Protein AF-F5RP59-F1 (afdb_monomer)

Foldseek 3Di:
DVVLVCQLQQFWWADPVQLWIKHFAPVQNPPPFGWIWIDGPPDIDTDGPVVSVVCCVVVVTDRDQRPPCGGGND

Secondary structure (DSSP, 8-state):
-HHHHHHHTTBPEEETTTTEEEE--GGGTT-SS--EEEEETTEEEEE-HHHHHHHHHHTT-EE--BTTTBTB--

Nearest PDB structures (foldseek):
  2rpr-assembly1_A  TM=4.577E-01  e=1.701E+00  Homo sapiens
  2ntz-assembly1_A  TM=4.090E-01  e=6.224E+00  Punavirus P1
  1zx4-assembly1_B  TM=3.436E-01  e=6.224E+00  Punavirus P1

Mean predicted aligned error: 2.42 Å

pLDDT: mean 95.6, std 5.12, range [58.84, 98.62]

Solvent-accessible surface area (backbone atoms only — not comparable to full-atom values): 4105 Å² total; per-residue (Å²): 111,74,65,57,61,35,27,76,64,7,36,27,28,24,39,86,88,74,42,30,37,39,32,24,51,55,89,34,69,91,49,95,80,44,54,27,39,41,33,53,68,94,44,75,44,82,38,49,65,70,54,51,57,46,48,38,58,79,70,64,38,36,83,38,70,45,95,87,62,38,54,36,51,92

Sequence (74 aa):
MIREAQLLRGIIFGDRTTDEYVYMPASEIGVEHPLYVYEEGSRRRDIELAEALHLIRVRDLRPTTHPLLGRTSC

Structure (mmCIF, N/CA/C/O backbone):
data_AF-F5RP59-F1
#
_entry.id   AF-F5RP59-F1
#
loop_
_atom_site.group_PDB
_atom_site.id
_atom_site.type_symbol
_atom_site.label_atom_id
_atom_site.label_alt_id
_atom_site.label_comp_id
_atom_site.label_asym_id
_atom_site.label_entity_id
_atom_site.label_seq_id
_atom_site.pdbx_PDB_ins_code
_atom_site.Cartn_x
_atom_site.Cartn_y
_atom_site.Cartn_z
_atom_site.occupancy
_atom_site.B_iso_or_equiv
_atom_site.auth_seq_id
_atom_site.auth_comp_id
_atom_site.auth_asym_id
_atom_site.auth_atom_id
_atom_site.pdbx_PDB_model_num
ATOM 1 N N . MET A 1 1 ? 11.523 8.797 -0.442 1.00 58.84 1 MET A N 1
ATOM 2 C CA . MET A 1 1 ? 12.353 7.606 -0.716 1.00 58.84 1 MET A CA 1
ATOM 3 C C . MET A 1 1 ? 11.924 6.365 0.068 1.00 58.84 1 MET A C 1
ATOM 5 O O . MET A 1 1 ? 11.567 5.402 -0.585 1.00 58.84 1 MET A O 1
ATOM 9 N N . ILE A 1 2 ? 11.865 6.339 1.413 1.00 87.44 2 ILE A N 1
ATOM 10 C CA . ILE A 1 2 ? 11.507 5.089 2.139 1.00 87.44 2 ILE A CA 1
ATOM 11 C C . ILE A 1 2 ? 10.095 4.572 1.788 1.00 87.44 2 ILE A C 1
ATOM 13 O O . ILE A 1 2 ? 9.929 3.389 1.514 1.00 87.44 2 ILE A O 1
ATOM 17 N N . ARG A 1 3 ? 9.089 5.457 1.743 1.00 90.25 3 ARG A N 1
ATOM 18 C CA . ARG A 1 3 ? 7.684 5.071 1.496 1.00 90.25 3 ARG A CA 1
ATOM 19 C C . ARG A 1 3 ? 7.431 4.529 0.089 1.00 90.25 3 ARG A C 1
ATOM 21 O O . ARG A 1 3 ? 6.693 3.572 -0.064 1.00 90.25 3 ARG A O 1
ATOM 28 N N . GLU A 1 4 ? 8.074 5.107 -0.917 1.00 93.69 4 GLU A N 1
ATOM 29 C CA . GLU A 1 4 ? 7.996 4.648 -2.308 1.00 93.69 4 GLU A CA 1
ATOM 30 C C . GLU A 1 4 ? 8.547 3.227 -2.458 1.00 93.69 4 GLU A C 1
ATOM 32 O O . GLU A 1 4 ? 7.848 2.344 -2.941 1.00 93.69 4 GLU A O 1
ATOM 37 N N . ALA A 1 5 ? 9.753 2.966 -1.943 1.00 94.88 5 ALA A N 1
ATOM 38 C CA . ALA A 1 5 ? 10.334 1.625 -1.961 1.00 94.88 5 ALA A CA 1
ATOM 39 C C . ALA A 1 5 ? 9.487 0.601 -1.181 1.00 94.88 5 ALA A C 1
ATOM 41 O O . ALA A 1 5 ? 9.475 -0.580 -1.518 1.00 94.88 5 ALA A O 1
ATOM 42 N N . GLN A 1 6 ? 8.782 1.041 -0.134 1.00 95.88 6 GLN A N 1
ATOM 43 C CA . GLN A 1 6 ? 7.831 0.208 0.601 1.00 95.88 6 GLN A CA 1
ATOM 44 C C . GLN A 1 6 ? 6.580 -0.094 -0.231 1.00 95.88 6 GLN A C 1
ATOM 46 O O . GLN A 1 6 ? 6.190 -1.257 -0.307 1.00 95.88 6 GLN A O 1
ATOM 51 N N . LEU A 1 7 ? 5.994 0.909 -0.888 1.00 96.12 7 LEU A N 1
ATOM 52 C CA . LEU A 1 7 ? 4.853 0.718 -1.785 1.00 96.12 7 LEU A CA 1
ATOM 53 C C . LEU A 1 7 ? 5.197 -0.216 -2.954 1.00 96.12 7 LEU A C 1
ATOM 55 O O . LEU A 1 7 ? 4.427 -1.123 -3.241 1.00 96.12 7 LEU A O 1
ATOM 59 N N . LEU A 1 8 ? 6.378 -0.065 -3.564 1.00 94.62 8 LEU A N 1
ATOM 60 C CA . LEU A 1 8 ? 6.869 -0.956 -4.629 1.00 94.62 8 LEU A CA 1
ATOM 61 C C . LEU A 1 8 ? 7.079 -2.406 -4.160 1.00 94.62 8 LEU A C 1
ATOM 63 O O . LEU A 1 8 ? 7.051 -3.329 -4.965 1.00 94.62 8 LEU A O 1
ATOM 67 N N . ARG A 1 9 ? 7.281 -2.621 -2.855 1.00 94.12 9 ARG A N 1
ATOM 68 C CA . ARG A 1 9 ? 7.320 -3.953 -2.222 1.00 94.12 9 ARG A CA 1
ATOM 69 C C . ARG A 1 9 ? 5.937 -4.428 -1.752 1.00 94.12 9 ARG A C 1
ATOM 71 O O . ARG A 1 9 ? 5.858 -5.394 -0.999 1.00 94.12 9 ARG A O 1
ATOM 78 N N . GLY A 1 10 ? 4.876 -3.710 -2.119 1.00 95.44 10 GLY A N 1
ATOM 79 C CA . GLY A 1 10 ? 3.493 -4.015 -1.767 1.00 95.44 10 GLY A CA 1
ATOM 80 C C . GLY A 1 10 ? 3.117 -3.736 -0.315 1.00 95.44 10 GLY A C 1
ATOM 81 O O . GLY A 1 10 ? 2.060 -4.196 0.120 1.00 95.44 10 GLY A O 1
ATOM 82 N N . ILE A 1 11 ? 3.935 -3.005 0.455 1.00 97.56 11 ILE A N 1
ATOM 83 C CA . ILE A 1 11 ? 3.562 -2.601 1.818 1.00 97.56 11 ILE A CA 1
ATOM 84 C C . ILE A 1 11 ? 2.335 -1.698 1.751 1.00 97.56 11 ILE A C 1
ATOM 86 O O . ILE A 1 11 ? 2.336 -0.682 1.055 1.00 97.56 11 ILE A O 1
ATOM 90 N N . ILE A 1 12 ? 1.315 -2.055 2.526 1.00 98.44 12 ILE A N 1
ATOM 91 C CA . ILE A 1 12 ? 0.063 -1.308 2.595 1.00 98.44 12 ILE A CA 1
ATOM 92 C C . ILE A 1 12 ? 0.180 -0.219 3.660 1.00 98.44 12 ILE A C 1
ATOM 94 O O . ILE A 1 12 ? 0.481 -0.503 4.825 1.00 98.44 12 ILE A O 1
ATOM 98 N N . PHE A 1 13 ? -0.090 1.023 3.270 1.00 98.44 13 PHE A N 1
ATOM 99 C CA . PHE A 1 13 ? -0.278 2.139 4.191 1.00 98.44 13 PHE A CA 1
ATOM 100 C C . PHE A 1 13 ? -1.765 2.347 4.426 1.00 98.44 13 PHE A C 1
ATOM 102 O O . PHE A 1 13 ? -2.545 2.244 3.492 1.00 98.44 13 PHE A O 1
ATOM 109 N N . GLY A 1 14 ? -2.176 2.661 5.645 1.00 98.00 14 GLY A N 1
ATOM 110 C CA . GLY A 1 14 ? -3.572 2.975 5.906 1.00 98.00 14 GLY A CA 1
ATOM 111 C C . GLY A 1 14 ? -3.859 3.333 7.352 1.00 98.00 14 GLY A C 1
ATOM 112 O O . GLY A 1 14 ? -2.968 3.291 8.208 1.00 98.00 14 GLY A O 1
ATOM 113 N N . ASP A 1 15 ? -5.122 3.640 7.607 1.00 97.75 15 ASP A N 1
ATOM 114 C CA . ASP A 1 15 ? -5.701 3.817 8.932 1.00 97.75 15 ASP A CA 1
ATOM 115 C C . ASP A 1 15 ? -6.992 2.994 9.016 1.00 97.75 15 ASP A C 1
ATOM 117 O O . ASP A 1 15 ? -7.928 3.160 8.239 1.00 97.75 15 ASP A O 1
ATOM 121 N N . ARG A 1 16 ? -7.034 2.076 9.984 1.00 94.25 16 ARG A N 1
ATOM 122 C CA . ARG A 1 16 ? -8.192 1.196 10.210 1.00 94.25 16 ARG A CA 1
ATOM 123 C C . ARG A 1 16 ? -9.375 1.935 10.836 1.00 94.25 16 ARG A C 1
ATOM 125 O O . ARG A 1 16 ? -10.469 1.389 10.876 1.00 94.25 16 ARG A O 1
ATOM 132 N N . THR A 1 17 ? -9.143 3.126 11.381 1.00 95.38 17 THR A N 1
ATOM 133 C CA . THR A 1 17 ? -10.175 3.970 11.992 1.00 95.38 17 THR A CA 1
ATOM 134 C C . THR A 1 17 ? -10.968 4.709 10.923 1.00 95.38 17 THR A C 1
ATOM 136 O O . THR A 1 17 ? -12.181 4.836 11.054 1.00 95.38 17 THR A O 1
ATOM 139 N N . THR A 1 18 ? -10.291 5.186 9.873 1.00 95.75 18 THR A N 1
ATOM 140 C CA . THR A 1 18 ? -10.918 5.908 8.756 1.00 95.75 18 THR A CA 1
ATOM 141 C C . THR A 1 18 ? -11.248 5.017 7.560 1.00 95.75 18 THR A C 1
ATOM 143 O O . THR A 1 18 ? -11.922 5.480 6.646 1.00 95.75 18 THR A O 1
ATOM 146 N N . ASP A 1 19 ? -10.841 3.743 7.594 1.00 96.81 19 ASP A N 1
ATOM 147 C CA . ASP A 1 19 ? -11.029 2.771 6.507 1.00 96.81 19 ASP A CA 1
ATOM 148 C C . ASP A 1 19 ? -10.378 3.249 5.196 1.00 96.81 19 ASP A C 1
ATOM 150 O O . ASP A 1 19 ? -10.944 3.154 4.106 1.00 96.81 19 ASP A O 1
ATOM 154 N N . GLU A 1 20 ? -9.177 3.823 5.336 1.00 98.19 20 GLU A N 1
ATOM 155 C CA . GLU A 1 20 ? -8.382 4.368 4.239 1.00 98.19 20 GLU A CA 1
ATOM 156 C C . GLU A 1 20 ? -7.110 3.549 4.025 1.00 98.19 20 G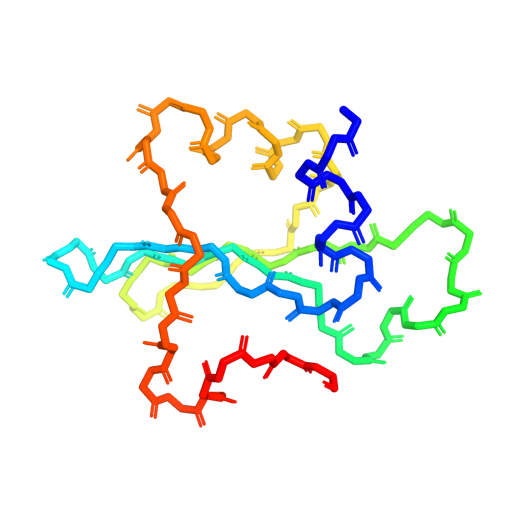LU A C 1
ATOM 158 O O . GLU A 1 20 ? -6.348 3.310 4.970 1.00 98.19 20 GLU A O 1
ATOM 163 N N . TYR A 1 21 ? -6.828 3.184 2.772 1.00 98.50 21 TYR A N 1
ATOM 164 C CA . TYR A 1 21 ? -5.651 2.387 2.416 1.00 98.50 21 TYR A CA 1
ATOM 165 C C . TYR A 1 21 ? -4.995 2.867 1.123 1.00 98.50 21 TYR A C 1
ATOM 167 O O . TYR A 1 21 ? -5.674 3.272 0.190 1.00 98.50 21 TYR A O 1
ATOM 175 N N . VAL A 1 22 ? -3.666 2.784 1.057 1.00 98.50 22 VAL A N 1
ATOM 176 C CA . VAL A 1 22 ? -2.846 3.032 -0.132 1.00 98.50 22 VAL A CA 1
ATOM 177 C C . VAL A 1 22 ? -1.879 1.870 -0.334 1.00 98.50 22 VAL A C 1
ATOM 179 O O . VAL A 1 22 ? -1.131 1.517 0.585 1.00 98.50 22 VAL A O 1
ATOM 182 N N . TYR A 1 23 ? -1.867 1.285 -1.531 1.00 98.19 23 TYR A N 1
ATOM 183 C CA . TYR A 1 23 ? -0.988 0.161 -1.867 1.00 98.19 23 TYR A CA 1
ATOM 184 C C . TYR A 1 23 ? -0.778 -0.001 -3.378 1.00 98.19 23 TYR A C 1
ATOM 186 O O . TYR A 1 23 ? -1.529 0.548 -4.176 1.00 98.19 23 TYR A O 1
ATOM 194 N N . MET A 1 24 ? 0.248 -0.757 -3.778 1.00 97.94 24 MET A N 1
ATOM 195 C CA . MET A 1 24 ? 0.483 -1.132 -5.178 1.00 97.94 24 MET A CA 1
ATOM 196 C C . MET A 1 24 ? -0.152 -2.502 -5.450 1.00 97.94 24 MET A C 1
ATOM 198 O O . MET A 1 24 ? 0.214 -3.462 -4.774 1.00 97.94 24 MET A O 1
ATOM 202 N N . PRO A 1 25 ? -1.089 -2.647 -6.396 1.00 96.75 25 PRO A N 1
ATOM 203 C CA . PRO A 1 25 ? -1.655 -3.955 -6.697 1.00 96.75 25 PRO A CA 1
ATOM 204 C C . PRO A 1 25 ? -0.618 -4.874 -7.365 1.00 96.75 25 PRO A C 1
ATOM 206 O O . PRO A 1 25 ? 0.243 -4.422 -8.116 1.00 96.75 25 PRO A O 1
ATOM 209 N N . ALA A 1 26 ? -0.723 -6.187 -7.133 1.00 95.00 26 ALA A N 1
ATOM 210 C CA . ALA A 1 26 ? 0.214 -7.175 -7.682 1.00 95.00 26 ALA A CA 1
ATOM 211 C C . ALA A 1 26 ? 0.288 -7.192 -9.225 1.00 95.00 26 ALA A C 1
ATOM 213 O O . ALA A 1 26 ? 1.288 -7.639 -9.783 1.00 95.00 26 ALA A O 1
ATOM 214 N N . SER A 1 27 ? -0.739 -6.685 -9.918 1.00 95.38 27 SER A N 1
ATOM 215 C CA . SER A 1 27 ? -0.746 -6.523 -11.379 1.00 95.38 27 SER A CA 1
ATOM 216 C C . SER A 1 27 ? 0.290 -5.519 -11.895 1.00 95.38 27 SER A C 1
ATOM 218 O O . SER A 1 27 ? 0.621 -5.558 -13.074 1.00 95.38 27 SER A O 1
ATOM 220 N N . GLU A 1 28 ? 0.814 -4.652 -11.028 1.00 97.12 28 GLU A N 1
ATOM 221 C CA . GLU A 1 28 ? 1.743 -3.572 -11.385 1.00 97.12 28 GLU A CA 1
ATOM 222 C C . GLU A 1 28 ? 3.217 -3.956 -11.156 1.00 97.12 28 GLU A C 1
ATOM 224 O O . GLU A 1 28 ? 4.129 -3.157 -11.372 1.00 97.12 28 GLU A O 1
ATOM 229 N N . ILE A 1 29 ? 3.490 -5.192 -10.723 1.00 94.19 29 ILE A N 1
ATOM 230 C CA . ILE A 1 29 ? 4.859 -5.675 -10.515 1.00 94.19 29 ILE A CA 1
ATOM 231 C C . ILE A 1 29 ? 5.608 -5.708 -11.852 1.00 94.19 29 ILE A C 1
ATOM 233 O O . ILE A 1 29 ? 5.214 -6.401 -12.787 1.00 94.19 29 ILE A O 1
ATOM 237 N N . GLY A 1 30 ? 6.740 -5.004 -11.913 1.00 92.88 30 GLY A N 1
ATOM 238 C CA . GLY A 1 30 ? 7.595 -4.944 -13.103 1.00 92.88 30 GLY A CA 1
ATOM 239 C C . GLY A 1 30 ? 7.147 -3.929 -14.158 1.00 92.88 30 GLY A C 1
ATOM 240 O O . GLY A 1 30 ? 7.797 -3.827 -15.197 1.00 92.88 30 GLY A O 1
ATOM 241 N N . VAL A 1 31 ? 6.081 -3.168 -13.896 1.00 95.44 31 VAL A N 1
ATOM 242 C CA . VAL A 1 31 ? 5.660 -2.041 -14.737 1.00 95.44 31 VAL A CA 1
ATOM 243 C C . VAL A 1 31 ? 6.598 -0.851 -14.504 1.00 95.44 31 VAL A C 1
ATOM 245 O O . VAL A 1 31 ? 6.993 -0.574 -13.373 1.00 95.44 31 VAL A O 1
ATOM 248 N N . GLU A 1 32 ? 6.976 -0.146 -15.575 1.00 93.81 32 GLU A N 1
ATOM 249 C CA . GLU A 1 32 ? 7.903 1.000 -15.520 1.00 93.81 32 GLU A CA 1
ATOM 250 C C . GLU A 1 32 ? 7.335 2.177 -14.706 1.00 93.81 32 GLU A C 1
ATOM 252 O O . GLU A 1 32 ? 8.044 2.814 -13.924 1.00 93.81 32 GLU A O 1
ATOM 257 N N . HIS A 1 33 ? 6.036 2.429 -14.857 1.00 93.88 33 HIS A N 1
ATOM 258 C CA . HIS A 1 33 ? 5.291 3.465 -14.147 1.00 93.88 33 HIS A CA 1
ATOM 259 C C . HIS A 1 33 ? 4.044 2.844 -13.507 1.00 93.88 33 HIS A C 1
ATOM 261 O O . HIS A 1 33 ? 2.962 2.928 -14.089 1.00 93.88 33 HIS A O 1
ATOM 267 N N . PRO A 1 34 ? 4.196 2.165 -12.355 1.00 96.62 34 PRO A N 1
ATOM 268 C CA . PRO A 1 34 ? 3.098 1.440 -11.740 1.00 96.62 34 PRO A CA 1
ATOM 269 C C . PRO A 1 34 ? 2.033 2.399 -11.211 1.00 96.62 34 PRO A C 1
ATOM 271 O O . PRO A 1 34 ? 2.343 3.475 -10.680 1.00 96.62 34 PRO A O 1
ATOM 274 N N . LEU A 1 35 ? 0.779 1.971 -11.298 1.00 98.00 35 LEU A N 1
ATOM 275 C CA . LEU A 1 35 ? -0.321 2.614 -10.59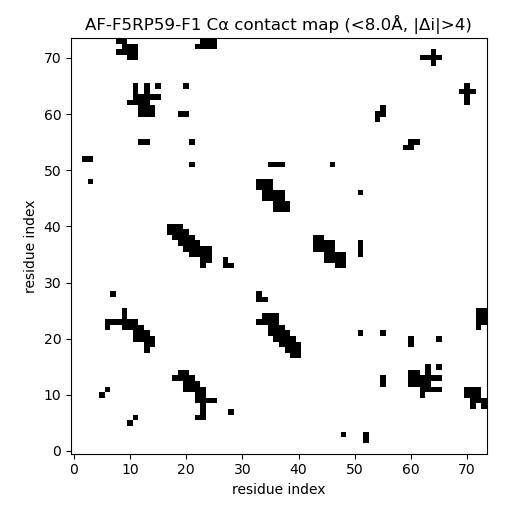2 1.00 98.00 35 LEU A CA 1
ATOM 276 C C . LEU A 1 35 ? -0.444 2.080 -9.162 1.00 98.00 35 LEU A C 1
ATOM 278 O O . LEU A 1 35 ? -0.022 0.976 -8.816 1.00 98.00 35 LEU A O 1
ATOM 282 N N . TYR A 1 36 ? -1.037 2.898 -8.308 1.00 98.25 36 TYR A N 1
ATOM 283 C CA . TYR A 1 36 ? -1.362 2.561 -6.932 1.00 98.25 36 TYR A CA 1
ATOM 284 C C . TYR A 1 36 ? -2.858 2.668 -6.745 1.00 98.25 36 TYR A C 1
ATOM 286 O O . TYR A 1 36 ? -3.576 3.268 -7.536 1.00 98.25 36 TYR A O 1
ATOM 294 N N . VAL A 1 37 ? -3.326 2.096 -5.658 1.00 98.44 37 VAL A N 1
ATOM 295 C CA . VAL A 1 37 ? -4.725 2.090 -5.290 1.00 98.44 37 VAL A CA 1
ATOM 296 C C . VAL A 1 37 ? -4.875 2.924 -4.040 1.00 98.44 37 VAL A C 1
ATOM 298 O O . VAL A 1 37 ? -4.122 2.723 -3.088 1.00 98.44 37 VAL A O 1
ATOM 301 N N . TYR A 1 38 ? -5.867 3.807 -4.030 1.00 98.62 38 TYR A N 1
ATOM 302 C CA . TYR A 1 38 ? -6.396 4.400 -2.810 1.00 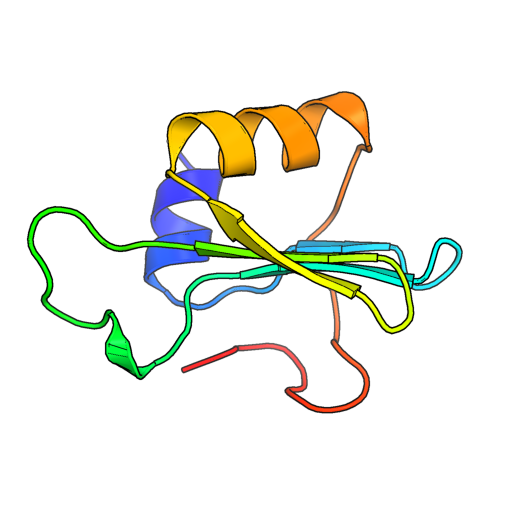98.62 38 TYR A CA 1
ATOM 303 C C . TYR A 1 38 ? -7.825 3.930 -2.565 1.00 98.62 38 TYR A C 1
ATOM 305 O O . TYR A 1 38 ? -8.688 4.018 -3.445 1.00 98.62 38 TYR A O 1
ATOM 313 N N . GLU A 1 39 ? -8.053 3.437 -1.355 1.00 98.06 39 GLU A N 1
ATOM 314 C CA . GLU A 1 39 ? -9.348 3.008 -0.852 1.00 98.06 39 GLU A CA 1
ATOM 315 C C . GLU A 1 39 ? -9.824 3.953 0.245 1.00 98.06 39 GLU A C 1
ATOM 317 O O . GLU A 1 39 ? -9.029 4.395 1.073 1.00 98.06 39 GLU A O 1
ATOM 322 N N . GLU A 1 40 ? -11.119 4.253 0.224 1.00 96.31 40 GLU A N 1
ATOM 323 C CA . GLU A 1 40 ? 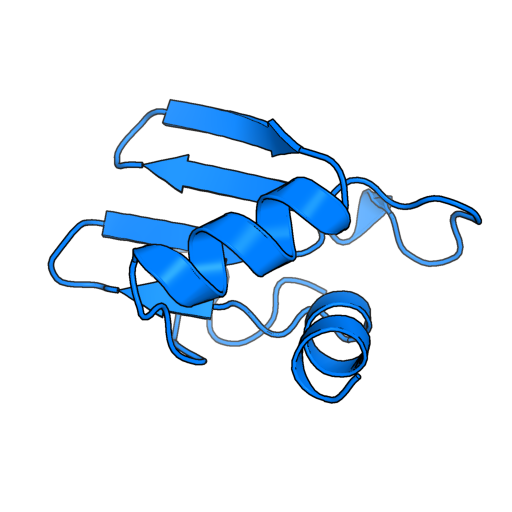-11.839 5.006 1.254 1.00 96.31 40 GLU A CA 1
ATOM 324 C C . GLU A 1 40 ? -13.218 4.347 1.407 1.00 96.31 40 GLU A C 1
ATOM 326 O O . GLU A 1 40 ? -14.137 4.553 0.597 1.00 96.31 40 GLU A O 1
ATOM 331 N N . GLY A 1 41 ? -13.348 3.472 2.404 1.00 92.31 41 GLY A N 1
ATOM 332 C CA . GLY A 1 41 ? -14.531 2.637 2.574 1.00 92.31 41 GLY A CA 1
ATOM 333 C C . GLY A 1 41 ? -14.775 1.708 1.381 1.00 92.31 41 GLY A C 1
ATOM 334 O O . GLY A 1 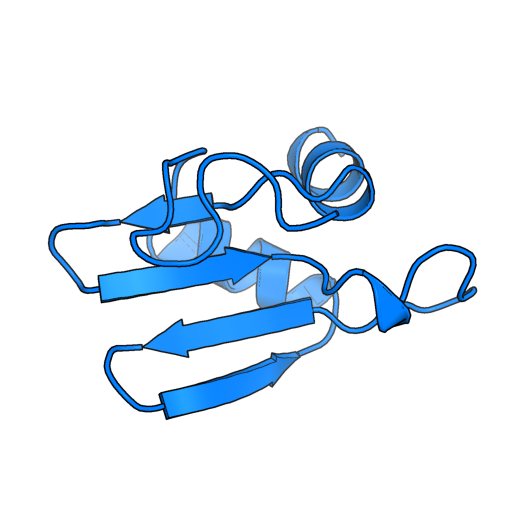41 ? -13.958 0.866 1.028 1.00 92.31 41 GLY A O 1
ATOM 335 N N . SER A 1 42 ? -15.923 1.871 0.717 1.00 90.88 42 SER A N 1
ATOM 336 C CA . SER A 1 42 ? -16.299 1.068 -0.464 1.00 90.88 42 SER A CA 1
ATOM 337 C C . SER A 1 42 ? -15.760 1.612 -1.790 1.00 90.88 42 SER A C 1
ATOM 339 O O . SER A 1 42 ? -16.004 1.021 -2.846 1.00 90.88 42 SER A O 1
ATOM 341 N N . ARG A 1 43 ? -15.071 2.757 -1.769 1.00 95.88 43 ARG A N 1
ATOM 342 C CA . ARG A 1 43 ? -14.547 3.400 -2.975 1.00 95.88 43 ARG A CA 1
ATOM 343 C C . ARG A 1 43 ? -13.097 3.021 -3.177 1.00 95.88 43 ARG A C 1
ATOM 345 O O . ARG A 1 43 ? -12.310 3.050 -2.241 1.00 95.88 43 ARG A O 1
ATOM 352 N N . ARG A 1 44 ? -12.752 2.759 -4.433 1.00 96.50 44 ARG A N 1
ATOM 353 C CA . ARG A 1 44 ? -11.394 2.472 -4.876 1.00 96.50 44 ARG A CA 1
ATOM 354 C C . ARG A 1 44 ? -11.068 3.319 -6.095 1.00 96.50 44 ARG A C 1
ATOM 356 O O . ARG A 1 44 ? -11.915 3.465 -6.977 1.00 96.50 44 ARG A O 1
ATOM 363 N N . ARG A 1 45 ? -9.868 3.893 -6.131 1.00 97.81 45 ARG A N 1
ATOM 364 C CA . ARG A 1 45 ? -9.373 4.684 -7.263 1.00 97.81 45 ARG A CA 1
ATOM 365 C C . ARG A 1 45 ? -7.922 4.337 -7.551 1.00 97.81 45 ARG A C 1
ATOM 367 O O . ARG A 1 45 ? -7.140 4.189 -6.612 1.00 97.81 45 ARG A O 1
ATOM 374 N N . ASP A 1 46 ? -7.591 4.263 -8.832 1.00 98.31 46 ASP A N 1
ATOM 375 C CA . ASP A 1 46 ? -6.207 4.178 -9.278 1.00 98.31 46 ASP A CA 1
ATOM 376 C C . ASP A 1 46 ? -5.585 5.577 -9.235 1.00 98.31 46 ASP A C 1
ATOM 378 O O . ASP A 1 46 ? -6.217 6.559 -9.634 1.00 98.31 46 ASP A O 1
ATOM 382 N N . ILE A 1 47 ? -4.371 5.669 -8.703 1.00 98.50 47 ILE A N 1
ATOM 383 C CA . ILE A 1 47 ? -3.637 6.914 -8.480 1.00 98.50 47 ILE A CA 1
ATOM 384 C C . ILE A 1 47 ? -2.158 6.729 -8.819 1.00 98.50 47 ILE A C 1
ATOM 386 O O . ILE A 1 47 ? -1.597 5.640 -8.702 1.00 98.50 47 ILE A O 1
ATOM 390 N N . GLU A 1 48 ? -1.499 7.813 -9.206 1.00 98.12 48 GLU A N 1
ATOM 391 C CA . GLU A 1 48 ? -0.060 7.811 -9.465 1.00 98.12 48 GLU A CA 1
ATOM 392 C C . GLU A 1 48 ? 0.754 7.858 -8.160 1.00 98.12 48 GLU A C 1
ATOM 394 O O . GLU A 1 48 ? 0.259 8.249 -7.097 1.00 98.12 48 GLU A O 1
ATOM 399 N N . LEU A 1 49 ? 2.051 7.535 -8.243 1.00 97.31 49 LEU A N 1
ATOM 400 C CA . LEU A 1 49 ? 2.967 7.559 -7.094 1.00 97.31 49 LEU A CA 1
ATOM 401 C C . LEU A 1 49 ? 2.942 8.898 -6.340 1.00 97.31 49 LEU A C 1
ATOM 403 O O . LEU A 1 49 ? 2.975 8.926 -5.108 1.00 97.31 49 LEU A O 1
ATOM 407 N N . ALA A 1 50 ? 2.903 10.016 -7.067 1.00 97.75 50 ALA A N 1
ATOM 408 C CA . ALA A 1 50 ? 2.922 11.345 -6.466 1.00 97.75 50 ALA A CA 1
ATOM 409 C C . ALA A 1 50 ? 1.692 11.584 -5.572 1.00 97.75 50 ALA A C 1
ATOM 411 O O . ALA A 1 50 ? 1.832 12.077 -4.448 1.00 97.75 50 ALA A O 1
ATOM 412 N N . GLU A 1 51 ? 0.507 11.181 -6.035 1.00 98.38 51 GLU A N 1
ATOM 413 C CA . GLU A 1 51 ? -0.733 11.270 -5.263 1.00 98.38 51 GLU A CA 1
ATOM 414 C C . GLU A 1 51 ? -0.726 10.284 -4.088 1.00 98.38 51 GLU A C 1
ATOM 416 O O . GLU A 1 51 ? -1.069 10.669 -2.969 1.00 98.38 51 GLU A O 1
ATOM 421 N N . ALA A 1 52 ? -0.231 9.058 -4.285 1.00 98.25 52 ALA A N 1
ATOM 422 C CA . ALA A 1 52 ? -0.091 8.070 -3.214 1.00 98.25 52 ALA A CA 1
ATOM 423 C C . ALA A 1 52 ? 0.779 8.603 -2.062 1.00 98.25 52 ALA A C 1
ATOM 425 O O . ALA A 1 52 ? 0.382 8.577 -0.893 1.00 98.25 52 ALA A O 1
ATOM 426 N N . LEU A 1 53 ? 1.952 9.160 -2.380 1.00 98.06 53 LEU A N 1
ATOM 427 C CA . LEU A 1 53 ? 2.849 9.756 -1.387 1.00 98.06 53 LEU A CA 1
ATOM 428 C C . LEU A 1 53 ? 2.243 10.996 -0.720 1.00 98.06 53 LEU A C 1
ATOM 430 O O . LEU A 1 53 ? 2.478 11.220 0.475 1.00 98.06 53 LEU A O 1
ATOM 434 N N . HIS A 1 54 ? 1.473 11.790 -1.470 1.00 98.31 54 HIS A N 1
ATOM 435 C CA . HIS A 1 54 ? 0.743 12.932 -0.934 1.00 98.31 54 HIS A CA 1
ATOM 436 C C . HIS A 1 54 ? -0.294 12.482 0.100 1.00 98.31 54 HIS A C 1
ATOM 438 O O . HIS A 1 54 ? -0.228 12.937 1.244 1.00 98.31 54 HIS A O 1
ATOM 444 N N . LEU A 1 55 ? -1.173 11.541 -0.257 1.00 98.06 55 LEU A N 1
ATOM 445 C CA . LEU A 1 55 ? -2.216 10.994 0.616 1.00 98.06 55 LEU A CA 1
ATOM 446 C C . LEU A 1 55 ? -1.627 10.372 1.884 1.00 98.06 55 LEU A C 1
ATOM 448 O O . LEU A 1 55 ? -2.0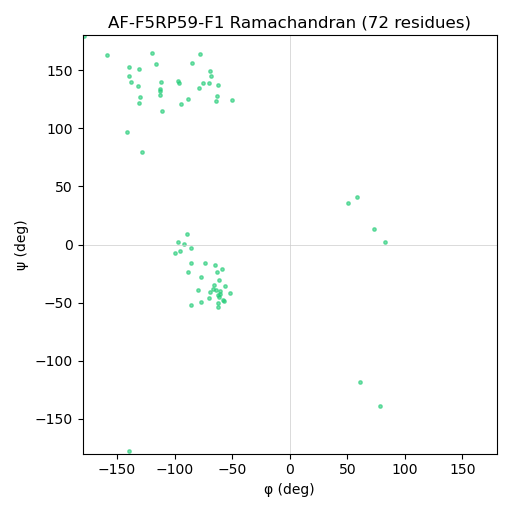32 10.743 2.985 1.00 98.06 55 LEU A O 1
ATOM 452 N N . ILE A 1 56 ? -0.591 9.534 1.750 1.00 97.88 56 ILE A N 1
ATOM 453 C CA . ILE A 1 56 ? 0.103 8.933 2.901 1.00 97.88 56 ILE A CA 1
ATOM 454 C C . ILE A 1 56 ? 0.625 10.007 3.864 1.00 97.88 56 ILE A C 1
ATOM 456 O O . ILE A 1 56 ? 0.648 9.807 5.077 1.00 97.88 56 ILE A O 1
ATOM 460 N N . ARG A 1 57 ? 1.070 11.159 3.351 1.00 97.62 57 ARG A N 1
ATOM 461 C CA . ARG A 1 57 ? 1.554 12.258 4.191 1.00 97.62 57 ARG A CA 1
ATOM 462 C C . ARG A 1 57 ? 0.417 13.048 4.834 1.00 97.62 57 ARG A C 1
ATOM 464 O O . ARG A 1 57 ? 0.504 13.305 6.029 1.00 97.62 57 ARG A O 1
ATOM 471 N N . VAL A 1 58 ? -0.586 13.479 4.071 1.00 97.81 58 VAL A N 1
ATOM 472 C CA . VAL A 1 58 ? -1.622 14.402 4.577 1.00 97.81 58 VAL A CA 1
ATOM 473 C C . VAL A 1 58 ? -2.659 13.712 5.459 1.00 97.81 58 VAL A C 1
ATOM 475 O O . VAL A 1 58 ? -3.200 14.351 6.355 1.00 97.81 58 VAL A O 1
ATOM 478 N N . ARG A 1 59 ? -2.893 12.412 5.246 1.00 96.62 59 ARG A N 1
ATOM 479 C CA . ARG A 1 59 ? -3.758 11.570 6.086 1.00 96.62 59 ARG A CA 1
ATOM 480 C C . ARG A 1 59 ? -3.000 10.849 7.209 1.00 96.62 59 ARG A C 1
ATOM 482 O O . ARG A 1 59 ? -3.598 10.096 7.956 1.00 96.62 59 ARG A O 1
ATOM 489 N N . ASP A 1 60 ? -1.683 11.053 7.307 1.00 96.69 60 ASP A N 1
ATOM 490 C CA . ASP A 1 60 ? -0.778 10.346 8.229 1.00 96.69 60 ASP A CA 1
ATOM 491 C C . ASP A 1 60 ? -0.895 8.806 8.194 1.00 96.69 60 ASP A C 1
ATOM 493 O O . ASP 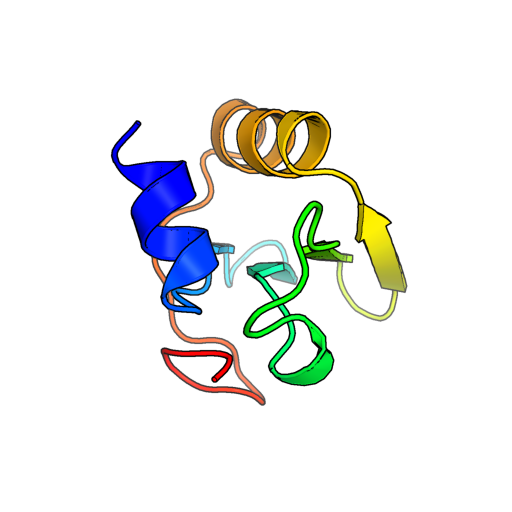A 1 60 ? -0.725 8.130 9.211 1.00 96.69 60 ASP A O 1
ATOM 497 N N . LEU A 1 61 ? -1.138 8.229 7.010 1.00 97.69 61 LEU A N 1
ATOM 498 C CA . LEU A 1 61 ? -1.276 6.779 6.857 1.00 97.69 61 LEU A CA 1
ATOM 499 C C . LEU A 1 61 ? 0.024 6.065 7.252 1.00 97.69 61 LEU A C 1
ATOM 501 O O . LEU A 1 61 ? 1.137 6.469 6.882 1.00 97.69 61 LEU A O 1
ATOM 505 N N . ARG A 1 62 ? -0.107 4.958 7.985 1.00 97.50 62 ARG A N 1
ATOM 506 C CA . ARG A 1 62 ? 1.022 4.163 8.489 1.00 97.50 62 ARG A CA 1
ATOM 507 C C . ARG A 1 62 ? 1.010 2.770 7.869 1.00 97.50 62 ARG A C 1
ATOM 509 O O . ARG A 1 62 ? -0.057 2.299 7.490 1.00 97.50 62 ARG A O 1
ATOM 516 N N . PRO A 1 63 ? 2.160 2.076 7.790 1.00 97.62 63 PRO A N 1
ATOM 517 C CA . PRO A 1 63 ? 2.167 0.657 7.464 1.00 97.62 63 PRO A CA 1
ATOM 518 C C . PRO A 1 63 ? 1.177 -0.094 8.359 1.00 97.62 63 PRO A C 1
ATOM 520 O O . PRO A 1 63 ? 1.249 0.011 9.586 1.00 97.62 63 PRO A O 1
ATOM 523 N N . THR A 1 64 ? 0.240 -0.813 7.753 1.00 97.50 64 THR A N 1
ATOM 524 C CA . THR A 1 64 ? -0.899 -1.396 8.468 1.00 97.50 64 THR A CA 1
ATOM 525 C C . THR A 1 64 ? -1.216 -2.804 7.970 1.00 97.50 64 THR A C 1
ATOM 527 O O . THR A 1 64 ? -0.495 -3.380 7.159 1.00 97.50 64 THR A O 1
ATOM 530 N N . THR A 1 65 ? -2.266 -3.403 8.524 1.00 97.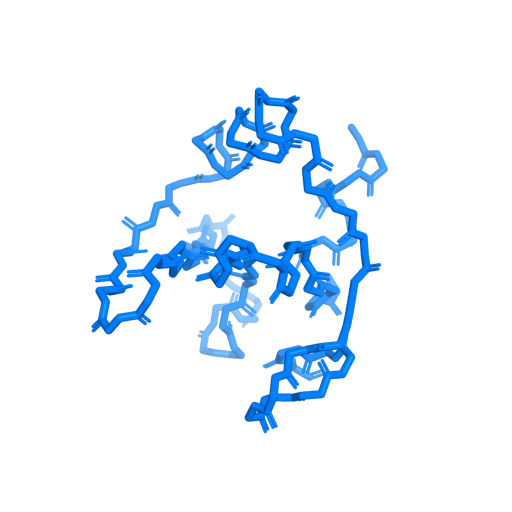38 65 THR A N 1
ATOM 531 C CA . THR A 1 65 ? -2.854 -4.651 8.030 1.00 97.38 65 THR A CA 1
ATOM 532 C C . THR A 1 65 ? -4.225 -4.331 7.457 1.00 97.38 65 THR A C 1
ATOM 534 O O . THR A 1 65 ? -5.119 -3.899 8.186 1.00 97.38 65 THR A O 1
ATOM 537 N N . HIS A 1 66 ? -4.360 -4.520 6.152 1.00 97.38 66 HIS A N 1
ATOM 538 C CA . HIS A 1 66 ? -5.611 -4.423 5.425 1.00 97.38 66 HIS A CA 1
ATOM 539 C C . HIS A 1 66 ? -6.526 -5.606 5.790 1.00 97.38 66 HIS A C 1
ATOM 541 O O . HIS A 1 66 ? -6.034 -6.735 5.863 1.00 97.38 66 HIS A O 1
ATOM 547 N N . PRO A 1 67 ? -7.843 -5.405 5.976 1.00 95.50 67 PRO A N 1
ATOM 548 C CA . PRO A 1 67 ? -8.767 -6.471 6.378 1.00 95.50 67 PRO A CA 1
ATOM 549 C C . PRO A 1 67 ? -8.843 -7.631 5.372 1.00 95.50 67 PRO A C 1
ATOM 551 O O . PRO A 1 67 ? -8.877 -8.787 5.777 1.00 95.50 67 PRO A O 1
ATOM 554 N N . LEU A 1 68 ? -8.831 -7.328 4.069 1.00 95.12 68 LEU A N 1
ATOM 555 C CA . LEU A 1 68 ? -8.800 -8.326 2.990 1.00 95.12 68 LEU A CA 1
ATOM 556 C C . LEU A 1 68 ? -7.387 -8.819 2.617 1.00 95.12 68 LEU A C 1
ATOM 558 O O . LEU A 1 68 ? -7.155 -10.020 2.557 1.00 95.12 68 LEU A O 1
ATOM 562 N N . LEU A 1 69 ? -6.454 -7.902 2.334 1.00 95.81 69 LEU A N 1
ATOM 563 C CA . LEU A 1 69 ? -5.140 -8.229 1.765 1.00 95.81 69 LEU A CA 1
ATOM 564 C C . LEU A 1 69 ? -4.073 -8.597 2.812 1.00 95.81 69 LEU A C 1
ATOM 566 O O . LEU A 1 69 ? -3.045 -9.171 2.475 1.00 95.81 69 LEU A O 1
ATOM 570 N N . GLY A 1 70 ? -4.283 -8.287 4.092 1.00 95.88 70 GLY A N 1
ATOM 571 C CA . GLY A 1 70 ? -3.268 -8.494 5.122 1.00 95.88 70 GLY A CA 1
ATOM 572 C C . GLY A 1 70 ? -2.186 -7.407 5.109 1.00 95.88 70 GLY A C 1
ATOM 573 O O . GLY A 1 70 ? -2.487 -6.220 5.029 1.00 95.88 70 GLY A O 1
ATOM 574 N N . ARG A 1 71 ? -0.915 -7.783 5.293 1.00 92.81 71 ARG A N 1
ATOM 575 C CA . ARG A 1 71 ? 0.200 -6.821 5.474 1.00 92.81 71 ARG A CA 1
ATOM 576 C C . ARG A 1 71 ? 0.845 -6.369 4.162 1.00 92.81 71 ARG A C 1
ATOM 578 O O . ARG A 1 71 ? 1.481 -5.314 4.139 1.00 92.81 71 ARG A O 1
ATOM 585 N N . THR A 1 72 ? 0.722 -7.175 3.113 1.00 94.56 72 THR A N 1
ATOM 586 C CA . THR A 1 72 ? 1.261 -6.899 1.780 1.00 94.56 72 THR A CA 1
ATO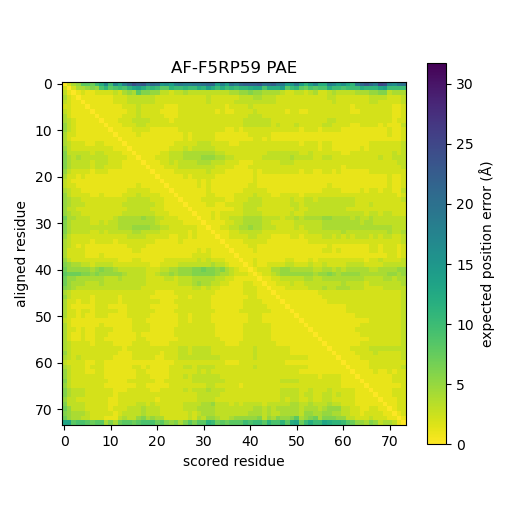M 587 C C . THR A 1 72 ? 0.178 -7.122 0.734 1.00 94.56 72 THR A C 1
ATOM 589 O O . THR A 1 72 ? -0.748 -7.898 0.940 1.00 94.56 72 THR A O 1
ATOM 592 N N . SER A 1 73 ? 0.270 -6.389 -0.367 1.00 93.31 73 SER A N 1
ATOM 593 C CA . SER A 1 73 ? -0.659 -6.452 -1.506 1.00 93.31 73 SER A CA 1
ATOM 594 C C . SER A 1 73 ? -0.124 -7.295 -2.672 1.00 93.31 73 SER A C 1
ATOM 596 O O . SER A 1 73 ? -0.867 -7.577 -3.613 1.00 93.31 73 SER A O 1
ATOM 598 N N . CYS A 1 74 ? 1.141 -7.717 -2.576 1.00 81.25 74 CYS A N 1
ATOM 599 C CA . CYS A 1 74 ? 1.831 -8.660 -3.448 1.00 81.25 74 CYS A CA 1
ATOM 600 C C . CYS A 1 74 ? 2.576 -9.719 -2.630 1.00 81.25 74 CYS A C 1
ATOM 602 O O . CYS A 1 74 ? 2.922 -9.422 -1.455 1.00 81.25 74 CYS A O 1
#

Radius of gyration: 10.86 Å; Cα contacts (8 Å, |Δi|>4): 138; chains: 1; bounding box: 29×23×28 Å

Organism: NCBI:txid888060